Protein AF-A0AAT9LPJ0-F1 (afdb_monomer)

Solvent-accessible surface area (backbone atoms only — not comparable to full-atom values): 6145 Å² total; per-residue (Å²): 135,87,76,91,89,82,87,83,80,83,82,80,74,63,80,76,74,74,69,79,73,72,72,91,72,75,58,91,42,73,67,48,42,50,48,54,38,52,50,50,28,52,51,27,50,53,48,29,53,48,33,60,66,44,27,63,60,32,31,75,77,67,31,66,69,56,20,50,54,34,52,53,52,24,52,52,27,49,53,50,26,54,53,31,51,52,51,42,50,50,56,51,56,56,58,60,66,74,72,66,82,82,127

Radius of gyration: 23.55 Å; Cα contacts (8 Å, |Δi|>4): 57; chains: 1; bounding box: 93×20×51 Å

Structure (mmCIF, N/CA/C/O backbone):
data_AF-A0AAT9LPJ0-F1
#
_entry.id   AF-A0AAT9LPJ0-F1
#
loop_
_atom_site.group_PDB
_atom_site.id
_atom_site.type_symbol
_atom_site.label_atom_id
_atom_site.label_alt_id
_atom_site.label_comp_id
_atom_site.label_asym_id
_atom_site.label_entity_id
_atom_site.label_seq_id
_atom_site.pdbx_PDB_ins_code
_atom_site.Cartn_x
_atom_site.Cartn_y
_atom_site.Cartn_z
_atom_site.occupancy
_atom_site.B_iso_or_equiv
_atom_site.auth_seq_id
_atom_site.auth_comp_id
_atom_site.auth_asym_id
_atom_site.auth_atom_id
_atom_site.pdbx_PDB_model_num
ATOM 1 N N . MET A 1 1 ? 60.536 -11.833 6.192 1.00 39.12 1 MET A N 1
ATOM 2 C CA . MET A 1 1 ? 60.257 -10.652 7.032 1.00 39.12 1 MET A CA 1
ATOM 3 C C . MET A 1 1 ? 59.444 -9.700 6.169 1.00 39.12 1 MET A C 1
ATOM 5 O O . MET A 1 1 ? 59.989 -9.269 5.166 1.00 39.12 1 MET A O 1
ATOM 9 N N . VAL A 1 2 ? 58.110 -9.770 6.305 1.00 48.06 2 VAL A N 1
ATOM 10 C CA . VAL A 1 2 ? 57.188 -8.709 6.814 1.00 48.06 2 VAL A CA 1
ATOM 11 C C . VAL A 1 2 ? 57.109 -7.506 5.862 1.00 48.06 2 VAL A C 1
ATOM 13 O O . VAL A 1 2 ? 58.144 -6.949 5.537 1.00 48.06 2 VAL A O 1
ATOM 16 N N . GLU A 1 3 ? 55.965 -7.024 5.382 1.00 45.69 3 GLU A N 1
ATOM 17 C CA . GLU A 1 3 ? 54.555 -7.403 5.525 1.00 45.69 3 GLU A CA 1
ATOM 18 C C . GLU A 1 3 ? 53.766 -6.664 4.423 1.00 45.69 3 GLU A C 1
ATOM 20 O O . GLU A 1 3 ? 54.191 -5.604 3.955 1.00 45.69 3 GLU A O 1
ATOM 25 N N . ASP A 1 4 ? 52.645 -7.251 4.005 1.00 48.72 4 ASP A N 1
ATOM 26 C CA . ASP A 1 4 ? 51.624 -6.667 3.133 1.00 48.72 4 ASP A CA 1
ATOM 27 C C . ASP A 1 4 ? 51.233 -5.247 3.576 1.00 48.72 4 ASP A C 1
ATOM 29 O O . ASP A 1 4 ? 51.030 -4.984 4.759 1.00 48.72 4 ASP A O 1
ATOM 33 N N . SER A 1 5 ? 51.064 -4.326 2.627 1.00 46.28 5 SER A N 1
ATOM 34 C CA . SER A 1 5 ? 50.449 -3.019 2.887 1.00 46.28 5 SER A CA 1
ATOM 35 C C . SER A 1 5 ? 49.266 -2.808 1.949 1.00 46.28 5 SER A C 1
ATOM 37 O O . SER A 1 5 ? 49.408 -2.420 0.792 1.00 46.28 5 SER A O 1
ATOM 39 N N . VAL A 1 6 ? 48.086 -3.072 2.497 1.00 56.88 6 VAL A N 1
ATOM 40 C CA . VAL A 1 6 ? 46.733 -2.784 1.997 1.00 56.88 6 VAL A CA 1
ATOM 41 C C . VAL A 1 6 ? 45.961 -2.237 3.216 1.00 56.88 6 VAL A C 1
ATOM 43 O O . VAL A 1 6 ? 46.262 -2.684 4.323 1.00 56.88 6 VAL A O 1
ATOM 46 N N . PRO A 1 7 ? 44.885 -1.428 3.111 1.00 59.75 7 PRO A N 1
ATOM 47 C CA . PRO A 1 7 ? 44.512 -0.307 2.229 1.00 59.75 7 PRO A CA 1
ATOM 48 C C . PRO A 1 7 ? 44.080 0.921 3.089 1.00 59.75 7 PRO A C 1
ATOM 50 O O . PRO A 1 7 ? 44.308 0.932 4.291 1.00 59.75 7 PRO A O 1
ATOM 53 N N . THR A 1 8 ? 43.379 1.923 2.533 1.00 44.38 8 THR A N 1
ATOM 54 C CA . THR A 1 8 ? 42.030 2.327 3.020 1.00 44.38 8 THR A CA 1
ATOM 55 C C . THR A 1 8 ? 41.378 3.270 2.002 1.00 44.38 8 THR A C 1
ATOM 57 O O . THR A 1 8 ? 41.739 4.438 1.876 1.00 44.38 8 THR A O 1
ATOM 60 N N . THR A 1 9 ? 40.391 2.755 1.274 1.00 57.72 9 THR A N 1
ATOM 61 C CA . THR A 1 9 ? 39.400 3.555 0.547 1.00 57.72 9 THR A CA 1
ATOM 62 C C . THR A 1 9 ? 38.480 4.226 1.574 1.00 57.72 9 THR A C 1
ATOM 64 O O . THR A 1 9 ? 38.030 3.533 2.489 1.00 57.72 9 THR A O 1
ATOM 67 N N . PRO A 1 10 ? 38.161 5.527 1.469 1.00 49.69 10 PRO A N 1
ATOM 68 C CA . PRO A 1 10 ? 37.178 6.133 2.356 1.00 49.69 10 PRO A CA 1
ATOM 69 C C . PRO A 1 10 ? 35.790 5.528 2.098 1.00 49.69 10 PRO A C 1
ATOM 71 O O . PRO A 1 10 ? 35.256 5.602 0.988 1.00 49.69 10 PRO A O 1
ATOM 74 N N . ASP A 1 11 ? 35.228 4.922 3.147 1.00 49.69 11 ASP A N 1
ATOM 75 C CA . ASP A 1 11 ? 33.849 4.440 3.226 1.00 49.69 11 ASP A CA 1
ATOM 76 C C . ASP A 1 11 ? 32.904 5.609 2.920 1.00 49.69 11 ASP A C 1
ATOM 78 O O . ASP A 1 11 ? 32.696 6.511 3.730 1.00 49.69 11 ASP A O 1
ATOM 82 N N . SER A 1 12 ? 32.362 5.617 1.704 1.00 49.22 12 SER A N 1
ATOM 83 C CA . SER A 1 12 ? 31.326 6.547 1.257 1.00 49.22 12 SER A CA 1
ATOM 84 C C . SER A 1 12 ? 29.957 5.963 1.606 1.00 49.22 12 SER A C 1
ATOM 86 O O . SER A 1 12 ? 29.077 5.805 0.761 1.00 49.22 12 SER A O 1
ATOM 88 N N . ARG A 1 13 ? 29.757 5.632 2.885 1.00 47.66 13 ARG A N 1
ATOM 89 C CA . ARG A 1 13 ? 28.416 5.435 3.429 1.00 47.66 13 ARG A CA 1
ATOM 90 C C . ARG A 1 13 ? 27.759 6.805 3.540 1.00 47.66 13 ARG A C 1
ATOM 92 O O . ARG A 1 13 ? 27.924 7.525 4.521 1.00 47.66 13 ARG A O 1
ATOM 99 N N . GLY A 1 14 ? 27.033 7.169 2.482 1.00 46.47 14 GLY A N 1
ATOM 100 C CA . GLY A 1 14 ? 26.036 8.234 2.529 1.00 46.47 14 GLY A CA 1
ATOM 101 C C . GLY A 1 14 ? 25.090 8.029 3.718 1.00 46.47 14 GLY A C 1
ATOM 102 O O . GLY A 1 14 ? 24.982 6.905 4.221 1.00 46.47 14 GLY A O 1
ATOM 103 N N . PRO A 1 15 ? 24.435 9.100 4.204 1.00 45.03 15 PRO A N 1
ATOM 104 C CA . PRO A 1 15 ? 23.601 9.025 5.395 1.00 45.03 15 PRO A CA 1
ATOM 105 C C . PRO A 1 15 ? 22.623 7.871 5.225 1.00 45.03 15 PRO A C 1
ATOM 107 O O . PRO A 1 15 ? 21.921 7.807 4.213 1.00 45.03 15 PRO A O 1
ATOM 110 N N . ALA A 1 16 ? 22.639 6.940 6.185 1.00 50.66 16 ALA A N 1
ATOM 111 C CA . ALA A 1 16 ? 21.662 5.874 6.273 1.00 50.66 16 ALA A CA 1
ATOM 112 C C . ALA A 1 16 ? 20.297 6.527 6.073 1.00 50.66 16 ALA A C 1
ATOM 114 O O . ALA A 1 16 ? 19.882 7.335 6.906 1.00 50.66 16 ALA A O 1
ATOM 115 N N . ALA A 1 17 ? 19.671 6.262 4.922 1.00 51.50 17 ALA A N 1
ATOM 116 C CA . ALA A 1 17 ? 18.313 6.686 4.659 1.00 51.50 17 ALA A CA 1
ATOM 117 C C . ALA A 1 17 ? 17.526 6.190 5.863 1.00 51.50 17 ALA A C 1
ATOM 119 O O . ALA A 1 17 ? 17.462 4.978 6.080 1.00 51.50 17 ALA A O 1
ATOM 120 N N . GLY A 1 18 ? 17.100 7.127 6.716 1.00 41.41 18 GLY A N 1
ATOM 121 C CA . GLY A 1 18 ? 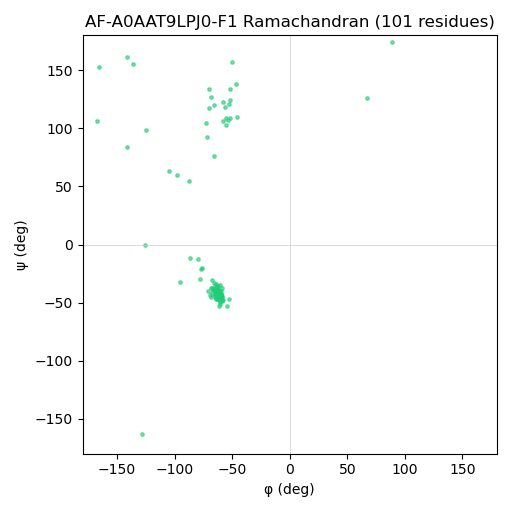16.441 6.806 7.965 1.00 41.41 18 GLY A CA 1
ATOM 122 C C . GLY A 1 18 ? 15.292 5.898 7.599 1.00 41.41 18 GLY A C 1
ATOM 123 O O . GLY A 1 18 ? 14.356 6.346 6.940 1.00 41.41 18 GLY A O 1
ATOM 124 N N . SER A 1 19 ? 15.425 4.609 7.923 1.00 49.16 19 SER A N 1
ATOM 125 C CA . SER A 1 19 ? 14.331 3.672 7.742 1.00 49.16 19 SER A CA 1
ATOM 126 C C . SER A 1 19 ? 13.167 4.326 8.466 1.00 49.16 19 SER A C 1
ATOM 128 O O . SER A 1 19 ? 13.356 4.672 9.640 1.00 49.16 19 SER A O 1
ATOM 130 N N . PRO A 1 20 ? 12.038 4.619 7.797 1.00 50.25 20 PRO A N 1
ATOM 131 C CA . PRO A 1 20 ? 10.893 5.143 8.507 1.00 50.25 20 PRO A CA 1
ATOM 132 C C . PRO A 1 20 ? 10.612 4.119 9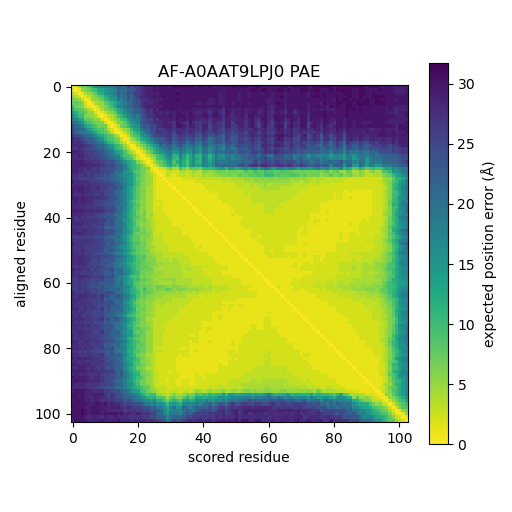.596 1.00 50.25 20 PRO A C 1
ATOM 134 O O . PRO A 1 20 ? 10.274 2.971 9.303 1.00 50.25 20 PRO A O 1
ATOM 137 N N . VAL A 1 21 ? 10.889 4.500 10.845 1.00 55.19 21 VAL A N 1
ATOM 138 C CA . VAL A 1 21 ? 10.553 3.688 12.003 1.00 55.19 21 VAL A CA 1
ATOM 139 C C . VAL A 1 21 ? 9.055 3.520 11.878 1.00 55.19 21 VAL A C 1
ATOM 141 O O . VAL A 1 21 ? 8.312 4.490 12.033 1.00 55.19 21 VAL A O 1
ATOM 144 N N . LEU A 1 22 ? 8.624 2.318 11.488 1.00 56.44 22 LEU A N 1
ATOM 145 C CA . LEU A 1 22 ? 7.223 1.961 11.572 1.00 56.44 22 LEU A CA 1
ATOM 146 C C . LEU A 1 22 ? 6.878 2.187 13.042 1.00 56.44 22 LEU A C 1
ATOM 148 O O . LEU A 1 22 ? 7.554 1.597 13.893 1.00 56.44 22 LEU A O 1
ATOM 152 N N . PRO A 1 23 ? 5.949 3.105 13.364 1.00 56.69 23 PRO A N 1
ATOM 153 C CA . PRO A 1 23 ? 5.579 3.323 14.749 1.00 56.69 23 PRO A CA 1
ATOM 154 C C . PRO A 1 23 ? 5.235 1.958 15.342 1.00 56.69 23 PRO A C 1
ATOM 156 O O . PRO A 1 23 ? 4.557 1.166 14.680 1.00 56.69 23 PRO A O 1
ATOM 159 N N . ASP A 1 24 ? 5.749 1.659 16.540 1.00 65.00 24 ASP A N 1
ATOM 160 C CA . ASP A 1 24 ? 5.365 0.470 17.306 1.00 65.00 24 ASP A CA 1
ATOM 161 C C . ASP A 1 24 ? 3.895 0.650 17.701 1.00 65.00 24 ASP A C 1
ATOM 163 O O . ASP A 1 24 ? 3.539 1.116 18.779 1.00 65.00 24 ASP A O 1
ATOM 167 N N . ALA A 1 25 ? 3.026 0.435 16.723 1.00 63.28 25 ALA A N 1
ATOM 168 C CA . ALA A 1 25 ? 1.630 0.799 16.751 1.00 63.28 25 ALA A CA 1
ATOM 169 C C . ALA A 1 25 ? 0.853 -0.445 17.143 1.00 63.28 25 ALA A C 1
ATOM 171 O O . ALA A 1 25 ? 0.032 -0.940 16.377 1.00 63.28 25 ALA A O 1
ATOM 172 N N . ARG A 1 26 ? 1.139 -0.985 18.333 1.00 80.31 26 ARG A N 1
ATOM 173 C CA . ARG A 1 26 ? 0.174 -1.852 19.004 1.00 80.31 26 ARG A CA 1
ATOM 174 C C . ARG A 1 26 ? -0.944 -0.946 19.511 1.00 80.31 26 ARG A C 1
ATOM 176 O O . ARG A 1 26 ? -0.716 -0.226 20.480 1.00 80.31 26 ARG A O 1
ATOM 183 N N . PRO A 1 27 ? -2.123 -0.927 18.869 1.00 85.94 27 PRO A N 1
ATOM 184 C CA . PRO A 1 27 ? -3.173 -0.005 19.263 1.00 85.94 27 PRO A CA 1
ATOM 185 C C . PRO A 1 27 ? -3.687 -0.412 20.644 1.00 85.94 27 PRO A C 1
ATOM 187 O O . PRO A 1 27 ? -4.051 -1.571 20.848 1.00 85.94 27 PRO A O 1
ATOM 190 N N . ALA A 1 28 ? -3.713 0.519 21.594 1.00 89.25 28 ALA A N 1
ATOM 191 C CA . ALA A 1 28 ? -4.182 0.272 22.957 1.00 89.25 28 ALA A CA 1
ATOM 192 C C . ALA A 1 28 ? -5.703 0.444 23.091 1.00 89.25 28 ALA A C 1
ATOM 194 O O . ALA A 1 28 ? -6.298 0.060 24.099 1.00 89.25 28 ALA A O 1
ATOM 195 N N . SER A 1 29 ? -6.350 1.013 22.071 1.00 90.38 29 SER A N 1
ATOM 196 C CA . SER A 1 29 ? -7.786 1.258 22.049 1.00 90.38 29 SER A CA 1
ATOM 197 C C . SER A 1 29 ? -8.394 1.007 20.672 1.00 90.38 29 SER A C 1
ATOM 199 O O . SER A 1 29 ? -7.723 1.031 19.640 1.00 90.38 29 SER A O 1
ATOM 201 N N . GLN A 1 30 ? -9.714 0.826 20.636 1.00 91.00 30 GLN A N 1
ATOM 202 C CA . GLN A 1 30 ? -10.447 0.693 19.379 1.00 91.00 30 GLN A CA 1
ATOM 203 C C . GLN A 1 30 ? -10.320 1.934 18.485 1.00 91.00 30 GLN A C 1
ATOM 205 O O . GLN A 1 30 ? -10.257 1.818 17.260 1.00 91.00 30 GLN A O 1
ATOM 210 N N . ARG A 1 31 ? -10.262 3.127 19.090 1.00 91.44 31 ARG A N 1
ATOM 211 C CA . ARG A 1 31 ? -10.038 4.383 18.369 1.00 91.44 31 ARG A CA 1
ATOM 212 C C . ARG A 1 31 ? -8.668 4.386 17.696 1.00 91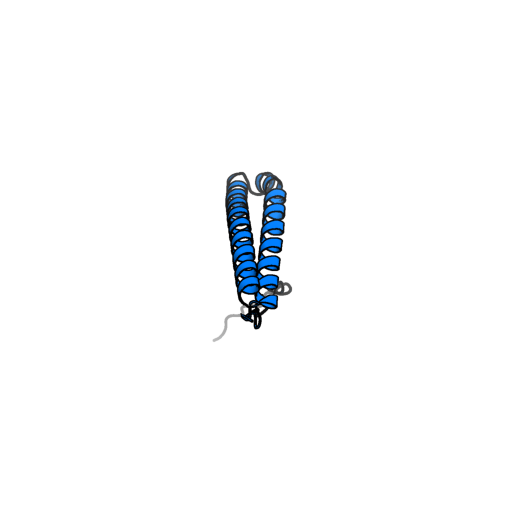.44 31 ARG A C 1
ATOM 214 O O . ARG A 1 31 ? -8.584 4.741 16.525 1.00 91.44 31 ARG A O 1
ATOM 221 N N . GLU A 1 32 ? -7.628 3.974 18.416 1.00 92.12 32 GLU A N 1
ATOM 222 C CA . GLU A 1 32 ? -6.278 3.848 17.858 1.00 92.12 32 GLU A CA 1
ATOM 223 C C . GLU A 1 32 ? -6.219 2.793 16.753 1.00 92.12 32 GLU A C 1
ATOM 225 O O . GLU A 1 32 ? -5.630 3.056 15.711 1.00 92.12 32 GLU A O 1
ATOM 230 N N . LEU A 1 33 ? -6.883 1.642 16.920 1.00 93.56 33 LEU A N 1
ATOM 231 C CA . LEU A 1 33 ? -6.936 0.606 15.883 1.00 93.56 33 LEU A CA 1
ATOM 232 C C . LEU A 1 33 ? -7.633 1.123 14.616 1.00 93.56 33 LEU A C 1
ATOM 234 O O . LEU A 1 33 ? -7.139 0.933 13.509 1.00 93.56 33 LEU A O 1
ATOM 238 N N . THR A 1 34 ? -8.755 1.828 14.783 1.00 95.06 34 THR A N 1
ATOM 239 C CA . THR A 1 34 ? -9.495 2.450 13.672 1.00 95.06 34 THR A CA 1
ATOM 240 C C . THR A 1 34 ? -8.628 3.475 12.941 1.00 95.06 34 THR A C 1
ATOM 242 O O . THR A 1 34 ? -8.622 3.507 11.712 1.00 95.06 34 THR A O 1
ATOM 245 N N . ALA A 1 35 ? -7.893 4.306 13.686 1.00 93.62 35 ALA A N 1
ATOM 246 C CA . ALA A 1 35 ? -6.976 5.285 13.114 1.00 93.62 35 ALA A CA 1
ATOM 247 C C . ALA A 1 35 ? -5.833 4.600 12.350 1.00 93.62 35 ALA A C 1
ATOM 249 O O . ALA A 1 35 ? -5.596 4.939 11.197 1.00 93.62 35 ALA A O 1
ATOM 250 N N . ALA A 1 36 ? -5.201 3.580 12.935 1.00 94.06 36 ALA A N 1
ATOM 251 C CA . ALA A 1 36 ? -4.108 2.848 12.301 1.00 94.06 36 ALA A CA 1
ATOM 252 C C . ALA A 1 36 ? -4.528 2.185 10.976 1.00 94.06 36 ALA A C 1
ATOM 254 O O . ALA A 1 36 ? -3.815 2.298 9.980 1.00 94.06 36 ALA A O 1
ATOM 255 N N . ILE A 1 37 ? -5.705 1.549 10.925 1.00 95.62 37 ILE A N 1
ATOM 256 C CA . ILE A 1 37 ? -6.219 0.942 9.685 1.00 95.62 37 ILE A CA 1
ATOM 257 C C . ILE A 1 37 ? -6.564 2.021 8.649 1.00 95.62 37 ILE A C 1
ATOM 259 O O . ILE A 1 37 ? -6.236 1.876 7.473 1.00 95.62 37 ILE A O 1
ATOM 263 N N . ALA A 1 38 ? -7.178 3.132 9.069 1.00 96.31 38 ALA A N 1
ATOM 264 C CA . ALA A 1 38 ? -7.467 4.246 8.168 1.00 96.31 38 ALA A CA 1
ATOM 265 C C . ALA A 1 38 ? -6.188 4.879 7.596 1.00 96.31 38 ALA A C 1
ATOM 267 O O . ALA A 1 38 ? -6.180 5.326 6.449 1.00 96.31 38 ALA A O 1
ATOM 268 N N . ASP A 1 39 ? -5.116 4.943 8.380 1.00 95.69 39 ASP A N 1
ATOM 269 C CA . ASP A 1 39 ? -3.816 5.451 7.943 1.00 95.69 39 ASP A CA 1
ATOM 270 C C . ASP A 1 39 ? -3.168 4.493 6.942 1.00 95.69 39 ASP A C 1
ATOM 272 O O . ASP A 1 39 ? -2.705 4.933 5.890 1.00 95.69 39 ASP A O 1
ATOM 276 N N . ALA A 1 40 ? -3.222 3.185 7.209 1.00 96.06 40 ALA A N 1
ATOM 277 C CA . ALA A 1 40 ? -2.762 2.160 6.278 1.00 96.06 40 ALA A CA 1
ATOM 278 C C . ALA A 1 40 ? -3.510 2.226 4.934 1.00 96.06 40 ALA A C 1
ATOM 280 O O . ALA A 1 40 ? -2.867 2.199 3.885 1.00 96.06 40 ALA A O 1
ATOM 281 N N . ALA A 1 41 ? -4.839 2.394 4.947 1.00 97.56 41 ALA A N 1
ATOM 282 C CA . ALA A 1 41 ? -5.632 2.564 3.727 1.00 97.56 41 ALA A CA 1
ATOM 283 C C . ALA A 1 41 ? -5.187 3.806 2.934 1.00 97.56 41 ALA A C 1
ATOM 285 O O . ALA A 1 41 ? -4.962 3.740 1.726 1.00 97.56 41 ALA A O 1
ATOM 286 N N . ARG A 1 42 ? -4.956 4.941 3.611 1.00 96.94 42 ARG A N 1
ATOM 287 C CA . ARG A 1 42 ? -4.439 6.148 2.942 1.00 96.94 42 ARG A CA 1
ATOM 288 C C . ARG A 1 42 ? -3.053 5.930 2.336 1.00 96.94 42 ARG A C 1
ATOM 290 O O . ARG A 1 42 ? -2.815 6.376 1.218 1.00 96.94 42 ARG A O 1
ATOM 297 N N . LEU A 1 43 ? -2.157 5.232 3.034 1.00 97.25 43 LEU A N 1
ATOM 298 C CA . LEU A 1 43 ? -0.829 4.900 2.511 1.00 97.25 43 LEU A CA 1
ATOM 299 C C . LEU A 1 43 ? -0.901 3.967 1.294 1.00 97.25 43 LEU A C 1
ATOM 301 O O . LEU A 1 43 ? -0.165 4.185 0.335 1.00 97.25 43 LEU A O 1
ATOM 305 N N . ALA A 1 44 ? -1.801 2.980 1.296 1.00 97.06 44 ALA A N 1
ATOM 306 C CA . ALA A 1 44 ? -2.027 2.099 0.148 1.00 97.06 44 ALA A CA 1
ATOM 307 C C . ALA A 1 44 ? -2.544 2.876 -1.076 1.00 97.06 44 ALA A C 1
ATOM 309 O O . ALA A 1 44 ? -2.060 2.667 -2.187 1.00 97.06 44 ALA A O 1
ATOM 310 N N . CYS A 1 45 ? -3.458 3.830 -0.871 1.00 97.94 45 CYS A N 1
ATOM 311 C CA . CYS A 1 45 ? -3.937 4.728 -1.925 1.00 97.94 45 CYS A CA 1
ATOM 312 C C . CYS A 1 45 ? -2.791 5.568 -2.525 1.00 97.94 45 CYS A C 1
ATOM 314 O O . CYS A 1 45 ? -2.551 5.526 -3.732 1.00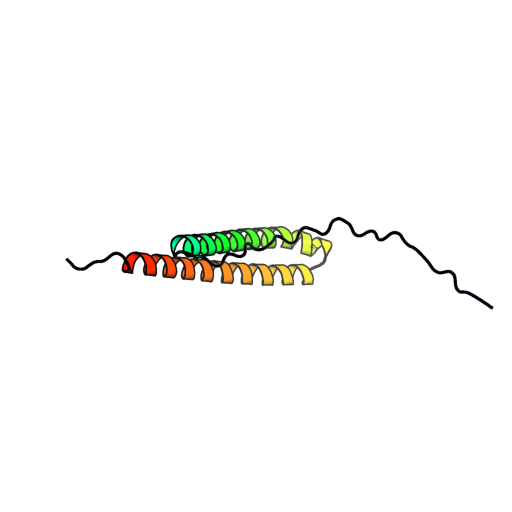 97.94 45 CYS A O 1
ATOM 316 N N . VAL A 1 46 ? -1.995 6.232 -1.676 1.00 98.31 46 VAL A N 1
ATOM 317 C CA . VAL A 1 46 ? -0.827 7.020 -2.116 1.00 98.31 46 VAL A CA 1
ATOM 318 C C . VAL A 1 46 ? 0.199 6.155 -2.856 1.00 98.31 46 VAL A C 1
ATOM 320 O O . VAL A 1 46 ? 0.774 6.589 -3.855 1.00 98.31 46 VAL A O 1
ATOM 323 N N . LEU A 1 47 ? 0.435 4.923 -2.394 1.00 98.19 47 LEU A N 1
ATOM 324 C CA . LEU A 1 47 ? 1.335 3.987 -3.061 1.00 98.19 47 LEU A CA 1
ATOM 325 C C . LEU A 1 47 ? 0.820 3.605 -4.457 1.00 98.19 47 LEU A C 1
ATOM 327 O O . LEU A 1 47 ? 1.604 3.590 -5.406 1.00 98.19 47 LEU A O 1
ATOM 331 N N . THR A 1 48 ? -0.479 3.343 -4.607 1.00 98.12 48 THR A N 1
ATOM 332 C CA . THR A 1 48 ? -1.106 3.058 -5.907 1.00 98.12 48 THR A CA 1
ATOM 333 C C . THR A 1 48 ? -0.908 4.214 -6.893 1.00 98.12 48 THR A C 1
ATOM 335 O O . THR A 1 48 ? -0.502 3.986 -8.040 1.00 98.12 48 THR A O 1
ATOM 338 N N . ASP A 1 49 ? -1.115 5.455 -6.453 1.00 98.38 49 ASP A N 1
ATOM 339 C CA . ASP A 1 49 ? -0.916 6.652 -7.281 1.00 98.38 49 ASP A CA 1
ATOM 340 C C . ASP A 1 49 ? 0.555 6.843 -7.675 1.00 98.38 49 ASP A C 1
ATOM 342 O O . ASP A 1 49 ? 0.883 7.126 -8.836 1.00 98.38 49 ASP A O 1
ATOM 346 N N . LEU A 1 50 ? 1.467 6.625 -6.725 1.00 98.50 50 LEU A N 1
ATOM 347 C CA . LEU A 1 50 ? 2.903 6.685 -6.969 1.00 98.50 50 LEU A CA 1
ATOM 348 C C . LEU A 1 50 ? 3.335 5.637 -8.005 1.00 98.50 50 LEU A C 1
ATOM 350 O O . LEU A 1 50 ? 4.032 5.967 -8.965 1.00 98.50 50 LEU A O 1
ATOM 354 N N . LEU A 1 51 ? 2.893 4.386 -7.858 1.00 98.31 51 LEU A N 1
ATOM 355 C CA . LEU A 1 51 ? 3.214 3.302 -8.791 1.00 98.31 51 LEU A CA 1
ATOM 356 C C . LEU A 1 51 ? 2.653 3.570 -10.195 1.00 98.31 51 LEU A C 1
ATOM 358 O O . LEU A 1 51 ? 3.333 3.304 -11.189 1.00 98.31 51 LEU A O 1
ATOM 362 N N . SER A 1 52 ? 1.459 4.164 -10.282 1.00 96.94 52 SER A N 1
ATOM 363 C CA . SER A 1 52 ? 0.862 4.615 -11.547 1.00 96.94 52 SER A CA 1
ATOM 364 C C . SER A 1 52 ? 1.729 5.673 -12.230 1.00 96.94 52 SER A C 1
ATOM 366 O O . SER A 1 52 ? 2.026 5.572 -13.422 1.00 96.94 52 SER A O 1
ATOM 368 N N . THR A 1 53 ? 2.200 6.652 -11.456 1.00 98.31 53 THR A N 1
ATOM 369 C CA . THR A 1 53 ? 3.050 7.750 -11.937 1.00 98.31 53 THR A CA 1
ATOM 370 C C . THR A 1 53 ? 4.415 7.253 -12.417 1.00 98.31 53 THR A C 1
ATOM 372 O O . THR A 1 53 ? 4.938 7.732 -13.426 1.00 98.31 53 THR A O 1
ATOM 375 N N . LEU A 1 54 ? 4.999 6.270 -11.726 1.00 98.38 54 LEU A N 1
ATOM 376 C CA . LEU A 1 54 ? 6.331 5.742 -12.033 1.00 98.38 54 LEU A CA 1
ATOM 377 C C . LEU A 1 54 ? 6.360 4.800 -13.242 1.00 98.38 54 LEU A C 1
ATOM 379 O O . LEU A 1 54 ? 7.412 4.647 -13.861 1.00 98.38 54 LEU A O 1
ATOM 383 N N . ARG A 1 55 ? 5.226 4.206 -13.632 1.00 97.62 55 ARG A N 1
ATOM 384 C CA . ARG A 1 55 ? 5.166 3.184 -14.689 1.00 97.62 55 ARG A CA 1
ATOM 385 C C . ARG A 1 55 ? 5.778 3.634 -16.020 1.00 97.62 55 ARG A C 1
ATOM 387 O O . ARG A 1 55 ? 6.632 2.934 -16.565 1.00 97.62 55 ARG A O 1
ATOM 394 N N . GLU A 1 56 ? 5.354 4.775 -16.563 1.00 97.44 56 GLU A N 1
ATOM 395 C CA . GLU A 1 56 ? 5.862 5.264 -17.855 1.00 97.44 56 GLU A CA 1
ATOM 396 C C . GLU A 1 56 ? 7.338 5.700 -17.798 1.00 97.44 56 GLU A C 1
ATOM 398 O O . GLU A 1 56 ? 8.109 5.288 -18.670 1.00 97.44 56 GLU A O 1
ATOM 403 N N . PRO A 1 57 ? 7.798 6.457 -16.781 1.00 98.31 57 PRO A N 1
ATOM 404 C CA . PRO A 1 57 ? 9.225 6.681 -16.555 1.00 98.31 57 PRO A CA 1
ATOM 405 C C . PRO A 1 57 ? 10.038 5.383 -16.490 1.00 98.31 57 PRO A C 1
ATOM 407 O O . PRO A 1 57 ? 11.052 5.265 -17.176 1.00 98.31 57 PRO A O 1
ATOM 410 N N . THR A 1 58 ? 9.575 4.380 -15.742 1.00 98.62 58 THR A N 1
ATOM 411 C CA . THR A 1 58 ? 10.250 3.081 -15.635 1.00 98.62 58 THR A CA 1
ATOM 412 C C . THR A 1 58 ? 10.287 2.353 -16.971 1.00 98.62 58 THR A C 1
ATOM 414 O O . THR A 1 58 ? 11.327 1.811 -17.333 1.00 98.62 58 THR A O 1
ATOM 417 N N . LYS A 1 59 ? 9.206 2.394 -17.757 1.00 98.31 59 LYS A N 1
ATOM 418 C CA . LYS A 1 59 ? 9.184 1.804 -19.100 1.00 98.31 59 LYS A CA 1
ATOM 419 C C . LYS A 1 59 ? 10.239 2.432 -20.011 1.00 98.31 59 LYS A C 1
ATOM 421 O O . LYS A 1 59 ? 10.914 1.705 -20.736 1.00 98.31 59 LYS A O 1
ATOM 426 N N . ARG A 1 60 ? 10.395 3.761 -19.960 1.00 98.44 60 ARG A N 1
ATOM 427 C CA . ARG A 1 60 ? 11.384 4.498 -20.765 1.00 98.44 60 ARG A CA 1
ATOM 428 C C . ARG A 1 60 ? 12.826 4.268 -20.308 1.00 98.44 60 ARG A C 1
ATOM 430 O O . ARG A 1 60 ? 13.703 4.180 -21.156 1.00 98.44 60 ARG A O 1
ATOM 437 N N . LEU A 1 61 ? 13.069 4.205 -18.998 1.00 98.62 61 LEU A N 1
ATOM 438 C CA . LEU A 1 61 ? 14.423 4.197 -18.424 1.00 98.62 61 LEU A CA 1
ATOM 439 C C . LEU A 1 61 ? 14.967 2.791 -18.129 1.00 98.62 61 LEU A C 1
ATOM 441 O O . LEU A 1 61 ? 16.170 2.576 -18.212 1.00 98.62 61 LEU A O 1
ATOM 445 N N . ALA A 1 62 ? 14.097 1.843 -17.779 1.00 98.12 62 ALA A N 1
ATOM 446 C CA . ALA A 1 62 ? 14.457 0.488 -17.347 1.00 98.12 62 ALA A CA 1
ATOM 447 C C . ALA A 1 62 ? 13.765 -0.620 -18.167 1.00 98.12 62 ALA A C 1
ATOM 449 O O . ALA A 1 62 ? 13.984 -1.807 -17.929 1.00 98.12 62 ALA A O 1
ATOM 450 N N . GLY A 1 63 ? 12.936 -0.246 -19.147 1.00 98.25 63 GLY A N 1
ATOM 451 C CA . GLY A 1 63 ? 12.299 -1.167 -20.081 1.00 98.25 63 GLY A CA 1
ATOM 452 C C . GLY A 1 63 ? 10.950 -1.727 -19.622 1.00 98.25 63 GLY A C 1
ATOM 453 O O . GLY A 1 63 ? 10.465 -1.509 -18.510 1.00 98.25 63 GLY A O 1
ATOM 454 N N . ALA A 1 64 ? 10.317 -2.476 -20.528 1.00 98.00 64 ALA A N 1
ATOM 455 C CA . ALA A 1 64 ? 8.951 -2.968 -20.355 1.00 98.00 64 ALA A CA 1
ATOM 456 C C . ALA A 1 64 ? 8.796 -3.972 -19.200 1.00 98.00 64 ALA A C 1
ATOM 458 O O . ALA A 1 64 ? 7.760 -3.970 -18.540 1.00 98.00 64 ALA A O 1
ATOM 459 N N . GLY A 1 65 ? 9.816 -4.795 -18.929 1.00 98.56 65 GLY A N 1
ATOM 460 C CA . GLY A 1 65 ? 9.781 -5.774 -17.836 1.00 98.56 65 GLY A CA 1
ATOM 461 C C . GLY A 1 65 ? 9.674 -5.112 -16.460 1.00 98.56 65 GLY A C 1
ATOM 462 O O . GLY A 1 65 ? 8.804 -5.470 -15.671 1.00 98.56 65 GLY A O 1
ATOM 463 N N . ALA A 1 66 ? 10.487 -4.084 -16.199 1.00 98.25 66 ALA A N 1
ATOM 464 C CA . ALA A 1 66 ? 10.429 -3.334 -14.944 1.00 98.25 66 ALA A CA 1
ATOM 465 C C . ALA A 1 66 ? 9.084 -2.601 -14.773 1.00 98.25 66 ALA A C 1
ATOM 467 O O . ALA A 1 66 ? 8.500 -2.616 -13.690 1.00 98.25 66 ALA A O 1
ATOM 468 N N . ALA A 1 67 ? 8.547 -2.019 -15.851 1.00 98.56 67 ALA A N 1
ATOM 469 C CA . ALA A 1 67 ? 7.232 -1.377 -15.827 1.00 98.56 67 ALA A CA 1
ATOM 470 C C . ALA A 1 67 ? 6.088 -2.374 -15.569 1.00 98.56 67 ALA A C 1
ATOM 472 O O . ALA A 1 67 ? 5.132 -2.042 -14.869 1.00 98.56 67 ALA A O 1
ATOM 473 N N . ALA A 1 68 ? 6.187 -3.601 -16.092 1.00 98.50 68 ALA A N 1
ATOM 474 C CA . ALA A 1 68 ? 5.227 -4.665 -15.809 1.00 98.50 68 ALA A CA 1
ATOM 475 C C . ALA A 1 68 ? 5.261 -5.084 -14.330 1.00 98.50 68 ALA A C 1
ATOM 477 O O . ALA A 1 68 ? 4.207 -5.267 -13.725 1.00 98.50 68 ALA A O 1
ATOM 478 N N . SER A 1 69 ? 6.446 -5.161 -13.717 1.00 98.56 69 SER A N 1
ATOM 479 C CA . SER A 1 69 ? 6.567 -5.414 -12.276 1.00 98.56 69 SER A CA 1
ATOM 480 C C . SER A 1 69 ? 5.916 -4.312 -11.431 1.00 98.56 69 SER A C 1
ATOM 482 O O . SER A 1 69 ? 5.239 -4.625 -10.452 1.00 98.56 69 SER A O 1
ATOM 484 N N . LEU A 1 70 ? 6.052 -3.036 -11.821 1.00 98.50 70 LEU A N 1
ATOM 485 C CA . LEU A 1 70 ? 5.349 -1.935 -11.146 1.00 98.50 70 LEU A CA 1
ATOM 486 C C . LEU A 1 70 ? 3.830 -2.024 -11.310 1.00 98.50 70 LEU A C 1
ATOM 488 O O .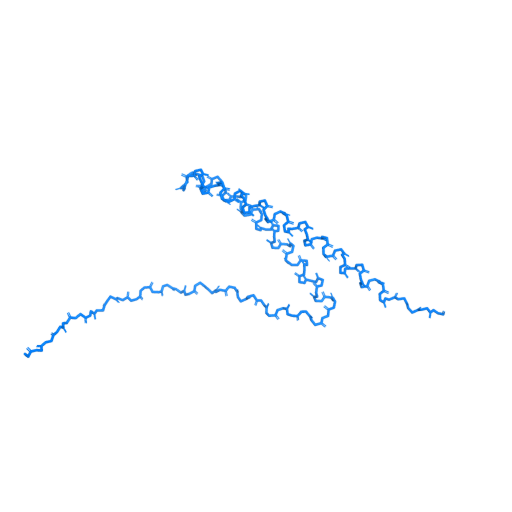 LEU A 1 70 ? 3.107 -1.768 -10.354 1.00 98.50 70 LEU A O 1
ATOM 492 N N . GLU A 1 71 ? 3.336 -2.433 -12.480 1.00 98.50 71 GLU A N 1
ATOM 493 C CA . GLU A 1 71 ? 1.903 -2.671 -12.684 1.00 98.50 71 GLU A CA 1
ATOM 494 C C . GLU A 1 71 ? 1.368 -3.778 -11.765 1.00 98.50 71 GLU A C 1
ATOM 496 O O . GLU A 1 71 ? 0.281 -3.644 -11.208 1.00 98.50 71 GLU A O 1
ATOM 501 N N . VAL A 1 72 ? 2.130 -4.858 -11.563 1.00 98.69 72 VAL A N 1
ATOM 502 C CA . VAL A 1 72 ? 1.756 -5.921 -10.616 1.00 98.69 72 VAL A CA 1
ATOM 503 C C . VAL A 1 72 ? 1.736 -5.392 -9.182 1.00 98.69 72 VAL A C 1
ATOM 505 O O . VAL A 1 72 ? 0.787 -5.662 -8.449 1.00 98.69 72 VAL A O 1
ATOM 508 N N . ALA A 1 73 ? 2.750 -4.621 -8.779 1.00 98.50 73 ALA A N 1
ATOM 509 C CA . ALA A 1 73 ? 2.779 -3.997 -7.458 1.00 98.50 73 ALA A CA 1
ATOM 510 C C . ALA A 1 73 ? 1.587 -3.048 -7.249 1.00 98.50 73 ALA A C 1
ATOM 512 O O . ALA A 1 73 ? 0.969 -3.068 -6.188 1.00 98.50 73 ALA A O 1
ATOM 513 N N . ARG A 1 74 ? 1.223 -2.272 -8.279 1.00 98.50 74 ARG A N 1
ATOM 514 C CA . ARG A 1 74 ? 0.088 -1.341 -8.266 1.00 98.50 74 ARG A CA 1
ATOM 515 C C . ARG A 1 74 ? -1.225 -2.078 -8.016 1.00 98.50 74 ARG A C 1
ATOM 517 O O . ARG A 1 74 ? -1.946 -1.715 -7.098 1.00 98.50 74 ARG A O 1
ATOM 524 N N . ARG A 1 75 ? -1.490 -3.157 -8.760 1.00 98.50 75 ARG A N 1
ATOM 525 C CA . ARG A 1 75 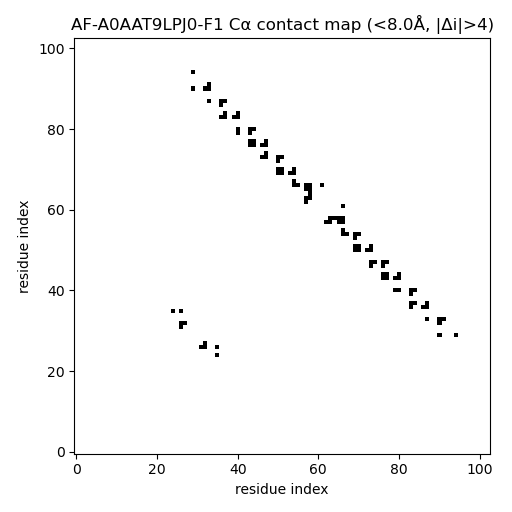? -2.697 -3.989 -8.582 1.00 98.50 75 ARG A CA 1
ATOM 526 C C . ARG A 1 75 ? -2.784 -4.596 -7.186 1.00 98.50 75 ARG A C 1
ATOM 528 O O . ARG A 1 75 ? -3.833 -4.550 -6.564 1.00 98.50 75 ARG A O 1
ATOM 535 N N . ARG A 1 76 ? -1.664 -5.096 -6.659 1.00 98.50 76 ARG A N 1
ATOM 536 C CA . ARG A 1 76 ? -1.612 -5.619 -5.284 1.00 98.50 76 ARG A CA 1
ATOM 537 C C . ARG A 1 76 ? -1.865 -4.534 -4.236 1.00 98.50 76 ARG A C 1
ATOM 539 O O . ARG A 1 76 ? -2.448 -4.819 -3.199 1.00 98.50 76 ARG A O 1
ATOM 546 N N . SER A 1 77 ? -1.430 -3.301 -4.496 1.00 98.50 77 SER A N 1
ATOM 547 C CA . SER A 1 77 ? -1.727 -2.149 -3.637 1.00 98.50 77 SER A CA 1
ATOM 548 C C . SER A 1 77 ? -3.215 -1.780 -3.680 1.00 98.50 77 SER A C 1
ATOM 550 O O . SER A 1 77 ? -3.787 -1.464 -2.642 1.00 98.50 77 SER A O 1
ATOM 552 N N . GLU A 1 78 ? -3.866 -1.877 -4.846 1.00 98.44 78 GLU A N 1
ATOM 553 C CA . GLU A 1 78 ? -5.323 -1.708 -4.980 1.00 98.44 78 GLU A CA 1
ATOM 554 C C . GLU A 1 78 ? -6.102 -2.789 -4.227 1.00 98.44 78 GLU A C 1
ATOM 556 O O . GLU A 1 78 ? -7.024 -2.469 -3.483 1.00 98.44 78 GLU A O 1
ATOM 561 N N . GLU A 1 79 ? -5.708 -4.056 -4.377 1.00 98.69 79 GLU A N 1
ATOM 562 C CA . GLU A 1 79 ? -6.294 -5.175 -3.630 1.00 98.69 79 GLU A CA 1
ATOM 563 C C . GLU A 1 79 ? -6.142 -4.951 -2.118 1.00 98.69 79 GLU A C 1
ATOM 565 O O . GLU A 1 79 ? -7.117 -5.030 -1.374 1.00 98.69 79 GLU A O 1
ATOM 570 N N . ALA A 1 80 ? -4.944 -4.575 -1.659 1.00 98.19 80 ALA A N 1
ATOM 571 C CA . ALA A 1 80 ? -4.699 -4.272 -0.252 1.00 98.19 80 ALA A CA 1
ATOM 572 C C . ALA A 1 80 ? -5.536 -3.085 0.256 1.00 98.19 80 ALA A C 1
ATOM 574 O O . ALA A 1 80 ? -6.031 -3.133 1.380 1.00 98.19 80 ALA A O 1
ATOM 575 N N . LEU A 1 81 ? -5.714 -2.032 -0.550 1.00 98.25 81 LEU A N 1
ATOM 576 C CA . LEU A 1 81 ? -6.574 -0.897 -0.208 1.00 98.25 81 LEU A CA 1
ATOM 577 C C . LEU A 1 81 ? -8.019 -1.352 0.034 1.00 98.25 81 LEU A C 1
ATOM 579 O O . LEU A 1 81 ? -8.584 -1.005 1.069 1.00 98.25 81 LEU A O 1
ATOM 583 N N . MET A 1 82 ? -8.587 -2.154 -0.871 1.00 98.69 82 MET A N 1
ATOM 584 C CA . MET A 1 82 ? -9.959 -2.659 -0.727 1.00 98.69 82 MET A CA 1
ATOM 585 C C . MET A 1 82 ? -10.125 -3.476 0.560 1.00 98.69 82 MET A C 1
ATOM 587 O O . MET A 1 82 ? -11.059 -3.246 1.326 1.00 98.69 82 MET A O 1
ATOM 591 N N . GLU A 1 83 ? -9.188 -4.382 0.845 1.00 98.69 83 GLU A N 1
ATOM 592 C CA . GLU A 1 83 ? -9.220 -5.196 2.067 1.00 98.69 83 GLU A CA 1
ATOM 593 C C . GLU A 1 83 ? -9.090 -4.344 3.342 1.00 98.69 83 GLU A C 1
ATOM 595 O O . GLU A 1 83 ? -9.759 -4.598 4.346 1.00 98.69 83 GLU A O 1
ATOM 600 N N . LEU A 1 84 ? -8.276 -3.284 3.313 1.00 98.38 84 LEU A N 1
ATOM 601 C CA . LEU A 1 84 ? -8.147 -2.346 4.433 1.00 98.38 84 LEU A CA 1
ATOM 602 C C . LEU A 1 84 ? -9.428 -1.534 4.661 1.00 98.38 84 LEU A C 1
ATOM 604 O O . LEU A 1 84 ? -9.794 -1.280 5.810 1.00 98.38 84 LEU A O 1
ATOM 608 N N . GLU A 1 85 ? -10.127 -1.136 3.598 1.00 98.25 85 GLU A N 1
ATOM 609 C CA . GLU A 1 85 ? -11.419 -0.449 3.696 1.00 98.25 85 GLU A CA 1
ATOM 610 C C . GLU A 1 85 ? -12.509 -1.360 4.276 1.00 98.25 85 GLU A C 1
ATOM 612 O O . GLU A 1 85 ? -13.289 -0.914 5.127 1.00 98.25 85 GLU A O 1
ATOM 617 N N . ILE A 1 86 ? -12.519 -2.641 3.890 1.00 98.25 86 ILE A N 1
ATOM 618 C CA . ILE A 1 86 ? -13.401 -3.665 4.470 1.00 98.25 86 ILE A CA 1
ATOM 619 C C . ILE A 1 86 ? -13.103 -3.828 5.964 1.00 98.25 86 ILE A C 1
ATOM 621 O O . ILE A 1 86 ? -13.997 -3.651 6.796 1.00 98.25 86 ILE A O 1
ATOM 625 N N . ALA A 1 87 ? -11.837 -4.055 6.327 1.00 97.56 87 ALA A N 1
ATOM 626 C CA . ALA A 1 87 ? -11.419 -4.206 7.720 1.00 97.56 87 ALA A CA 1
ATOM 627 C C . ALA A 1 87 ? -11.762 -2.968 8.571 1.00 97.56 87 ALA A C 1
ATOM 629 O O . ALA A 1 87 ? -12.173 -3.084 9.729 1.00 97.56 87 ALA A O 1
ATOM 630 N N . LEU A 1 88 ? -11.640 -1.765 8.003 1.00 96.81 88 LEU A N 1
ATOM 631 C CA . LEU A 1 88 ? -12.036 -0.525 8.666 1.00 96.81 88 LEU A CA 1
ATOM 632 C C . LEU A 1 88 ? -13.548 -0.475 8.932 1.00 96.81 88 LEU A C 1
ATOM 634 O O . LEU A 1 88 ? -13.973 -0.011 9.996 1.00 96.81 88 LEU A O 1
ATOM 638 N N . GLY A 1 89 ? -14.356 -0.949 7.981 1.00 96.12 89 GLY A N 1
ATOM 639 C CA . GLY A 1 89 ? -15.797 -1.132 8.148 1.00 96.12 89 GLY A CA 1
ATOM 640 C C . GLY A 1 89 ? -16.124 -2.073 9.307 1.00 96.12 89 GLY A C 1
ATOM 641 O O . GLY A 1 89 ? -16.904 -1.711 10.193 1.00 96.12 89 GLY A O 1
ATOM 642 N N . ASP A 1 90 ? -15.460 -3.226 9.363 1.00 96.62 90 ASP A N 1
ATOM 643 C CA . ASP A 1 90 ? -15.663 -4.233 10.407 1.00 96.62 90 ASP A CA 1
ATOM 644 C C . ASP A 1 90 ? -15.307 -3.714 11.805 1.00 96.62 90 ASP A C 1
ATOM 646 O O . ASP A 1 90 ? -16.082 -3.882 12.755 1.00 96.62 90 ASP A O 1
ATO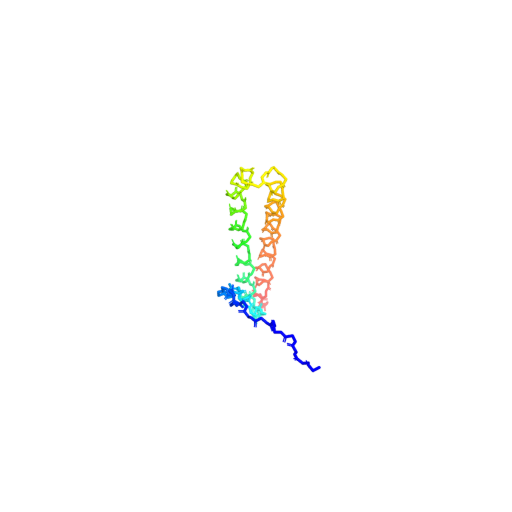M 650 N N . VAL A 1 91 ? -14.173 -3.017 11.941 1.00 94.75 91 VAL A N 1
ATOM 651 C CA . VAL A 1 91 ? -13.743 -2.429 13.221 1.00 94.75 91 VAL A CA 1
ATO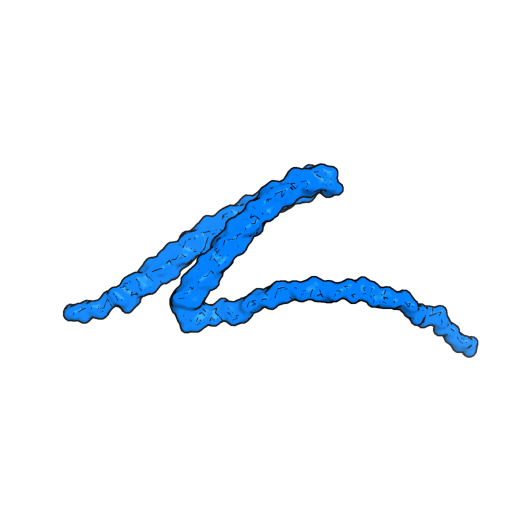M 652 C C . VAL A 1 91 ? -14.715 -1.349 13.696 1.00 94.75 91 VAL A C 1
ATOM 654 O O . VAL A 1 91 ? -15.037 -1.295 14.887 1.00 94.75 91 VAL A O 1
ATOM 657 N N . ARG A 1 92 ? -15.236 -0.512 12.790 1.00 93.88 92 ARG A N 1
ATOM 658 C CA . ARG A 1 92 ? -16.261 0.493 13.126 1.00 93.88 92 ARG A CA 1
ATOM 659 C C . ARG A 1 92 ? -17.568 -0.165 13.565 1.00 93.88 92 ARG A C 1
ATOM 661 O O . ARG A 1 92 ? -18.145 0.237 14.576 1.00 93.88 92 ARG A O 1
ATOM 668 N N . ALA A 1 93 ? -18.004 -1.205 12.854 1.00 92.62 93 ALA A N 1
ATOM 669 C CA . ALA A 1 93 ? -19.211 -1.949 13.193 1.00 92.62 93 ALA A CA 1
ATOM 670 C C . ALA A 1 93 ? -19.089 -2.650 14.556 1.00 92.62 93 ALA A C 1
ATOM 672 O O . ALA A 1 93 ? -20.046 -2.666 15.329 1.00 92.62 93 ALA A O 1
ATOM 673 N N . ALA A 1 94 ? -17.912 -3.188 14.888 1.00 90.44 94 ALA A N 1
ATOM 674 C CA . ALA A 1 94 ? -17.652 -3.787 16.194 1.00 90.44 94 ALA A CA 1
ATOM 675 C C . ALA A 1 94 ? -17.782 -2.781 17.347 1.00 90.44 94 ALA A C 1
ATOM 677 O O . ALA A 1 94 ? -18.281 -3.147 18.404 1.00 90.44 94 ALA A O 1
ATOM 678 N N . GLY A 1 95 ? -17.392 -1.519 17.143 1.00 82.75 95 GLY A N 1
ATOM 679 C CA . GLY A 1 95 ? -17.435 -0.479 18.183 1.00 82.75 95 GLY A CA 1
ATOM 680 C C . GLY A 1 95 ? -18.810 0.104 18.434 1.00 82.75 95 GLY A C 1
ATOM 681 O O . GLY A 1 95 ? -19.123 0.485 19.557 1.00 82.75 95 GLY A O 1
ATOM 682 N N . GLY A 1 96 ? -19.653 0.131 17.400 1.00 73.81 96 GLY A N 1
ATOM 683 C CA . GLY A 1 96 ? -21.054 0.516 17.546 1.00 73.81 96 GLY A CA 1
ATOM 684 C C . GLY A 1 96 ? -21.862 -0.492 18.370 1.00 73.81 96 GLY A C 1
ATOM 685 O O . GLY A 1 96 ? -22.780 -0.098 19.079 1.00 73.81 96 GLY A O 1
ATOM 686 N N . ARG A 1 97 ? -21.500 -1.783 18.329 1.00 66.44 97 ARG A N 1
ATOM 687 C CA . ARG A 1 97 ? -22.200 -2.854 19.063 1.00 66.44 97 ARG A CA 1
ATOM 688 C C . ARG A 1 97 ? -21.895 -2.889 20.563 1.00 66.44 97 ARG A C 1
ATOM 690 O O . ARG A 1 97 ? -22.677 -3.451 21.319 1.00 66.44 97 ARG A O 1
ATOM 697 N N . THR A 1 98 ? -20.788 -2.301 21.008 1.00 59.53 98 THR A N 1
ATOM 698 C CA . THR A 1 98 ? -20.392 -2.272 22.427 1.00 59.53 98 THR A CA 1
ATOM 699 C C . THR A 1 98 ? -21.139 -1.210 23.243 1.00 59.53 98 THR A C 1
ATOM 701 O O . THR A 1 98 ? -21.106 -1.257 24.470 1.00 59.53 98 THR A O 1
ATOM 704 N N . ILE A 1 99 ? -21.843 -0.274 22.592 1.00 57.00 99 ILE A N 1
ATOM 705 C CA . ILE A 1 99 ? -22.641 0.785 23.230 1.00 57.00 99 ILE A CA 1
ATOM 706 C C . ILE A 1 99 ? -24.132 0.437 23.116 1.00 57.00 99 ILE A C 1
ATOM 708 O O . ILE A 1 99 ? -24.908 1.136 22.474 1.00 57.00 99 ILE A O 1
ATOM 712 N N . GLN A 1 100 ? -24.554 -0.667 23.726 1.00 49.06 100 GLN A N 1
ATOM 713 C CA . GLN A 1 100 ? -25.973 -0.880 24.008 1.00 49.06 100 GLN A CA 1
ATOM 714 C C . GLN A 1 100 ? -26.117 -1.553 25.380 1.00 49.06 100 GLN A C 1
ATOM 716 O O . GLN A 1 100 ? -26.180 -2.779 25.468 1.00 49.06 100 GLN A O 1
ATOM 721 N N . PRO A 1 101 ? -26.116 -0.777 2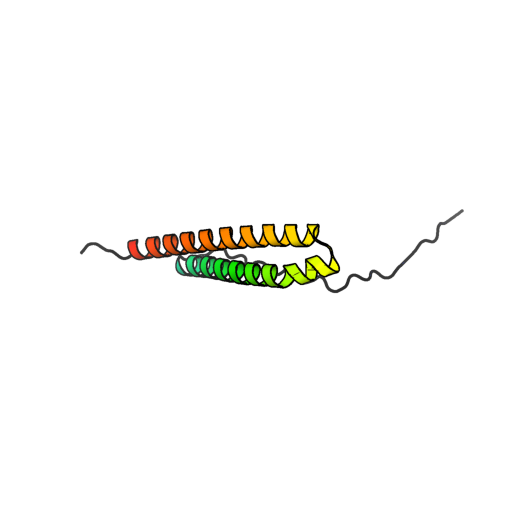6.483 1.00 46.84 101 PRO A N 1
ATOM 722 C CA . PRO A 1 101 ? -26.611 -1.285 27.748 1.00 46.84 101 PRO A CA 1
ATOM 723 C C . PRO A 1 101 ? -28.129 -1.424 27.600 1.00 46.84 101 PRO A C 1
ATOM 725 O O . PRO A 1 101 ? -28.823 -0.441 27.339 1.00 46.84 101 PRO A O 1
ATOM 728 N N . ASN A 1 102 ? -28.639 -2.650 27.700 1.00 50.66 102 ASN A N 1
ATOM 729 C CA . ASN A 1 102 ? -30.075 -2.867 27.839 1.00 50.66 102 ASN A CA 1
ATOM 730 C C . ASN A 1 102 ? -30.550 -2.114 29.090 1.00 50.66 102 ASN A C 1
ATOM 732 O O . ASN A 1 102 ? -29.993 -2.317 30.173 1.00 50.66 102 ASN A O 1
ATOM 736 N N . GLY A 1 103 ? -31.515 -1.212 28.897 1.00 49.47 103 GLY A N 1
ATOM 737 C CA . GLY A 1 103 ? -32.319 -0.641 29.977 1.00 49.47 103 GLY A CA 1
ATOM 738 C C . GLY A 1 103 ? -33.297 -1.653 30.552 1.00 49.47 103 GLY A C 1
ATOM 739 O O . GLY A 1 103 ? -33.554 -2.678 29.877 1.00 49.47 103 GLY A O 1
#

Foldseek 3Di:
DDDDDDDDDPPPPDPDPPPPPPPPQPPPDLVSVLVVLVVLLVVLVVLLVVLVVCLVVCCVPVNDVRSVVSVVVSVVSVVVNVVSVVVSVVSVVVVVVVPDDDD

Secondary structure (DSSP, 8-state):
---------------------------SSHHHHHHHHHHHHHHHHHHHHHHHHHHHHHHHHH-HHHHHHHHHHHHHHHHHHHHHHHHHHHHHHHHHHT-----

Sequence (103 aa):
MVEDSVPTTPDSRGPAAGSPVLPDARPASQRELTAAIADAARLACVLTDLLSTLREPTKRLAGAGAAASLEVARRRSEEALMELEIALGDVRAAGGRTIQPNG

Nearest PDB structures (foldseek):
  8akw-assembly1_0  TM=7.614E-01  e=7.964E+00  Synechocystis sp. PCC 6803

Mean predicted aligned error: 12.24 Å

pLDDT: mean 82.2, std 21.17, range [39.12, 98.69]